Protein AF-X1Q686-F1 (afdb_monomer_lite)

pLDDT: mean 86.07, std 9.48, range [39.25, 95.19]

Radius of gyration: 13.66 Å; chains: 1; bounding box: 40×26×35 Å

Foldseek 3Di:
DDPVVVVVLLVVLVPDDDPVVNQVSLVVVVVVVVVPDPDDAFDFPDWDDDPQWIWTKGDDDDQKIKIKIAGCVVAPPQRPVDPVSCVGIDMDIGGDDDPPDD

Secondary structure (DSSP, 8-state):
--HHHHHHHHHHHHT---HHHHHHHHHHHHHHHHTTSPPPSSS-SEEEEETTEEEEEEEEETTEEEEEEEEGGG-SS--TTSTTTTTT-EEEEEE-------

Sequence (102 aa):
MSKAQEQEAYRRITAMNDPLEIARELTEQIRIQSMTEPIPRGFPVATYYDGDLNWESHYLKSDYFLALFYRETKTEDPDPYTEPGLKHCQAWIFKYDRRGAD

Structure (mmCIF, N/CA/C/O backbone):
data_AF-X1Q686-F1
#
_entry.id   AF-X1Q686-F1
#
loop_
_atom_site.group_PDB
_atom_site.id
_atom_site.type_symbol
_atom_site.label_atom_id
_atom_site.label_alt_id
_atom_site.label_comp_id
_atom_site.label_asym_id
_atom_site.label_entity_id
_atom_site.label_seq_id
_atom_site.pdbx_PDB_ins_code
_atom_site.Cartn_x
_atom_site.Cartn_y
_atom_site.Cartn_z
_atom_site.occupancy
_atom_site.B_iso_or_equiv
_atom_site.auth_seq_id
_atom_site.auth_comp_id
_atom_site.auth_asym_id
_atom_site.auth_atom_id
_atom_site.pdbx_PDB_model_num
ATOM 1 N N . MET A 1 1 ? 1.488 4.840 17.914 1.00 70.94 1 MET A N 1
ATOM 2 C CA . MET A 1 1 ? 1.912 3.419 18.045 1.00 70.94 1 MET A CA 1
ATOM 3 C C . MET A 1 1 ? 3.118 3.339 18.981 1.00 70.94 1 MET A C 1
ATOM 5 O O . MET A 1 1 ? 3.794 4.349 19.132 1.00 70.94 1 MET A O 1
ATOM 9 N N . SER A 1 2 ? 3.385 2.215 19.657 1.00 80.94 2 SER A N 1
ATOM 10 C CA . SER A 1 2 ? 4.616 2.077 20.463 1.00 80.94 2 SER A CA 1
ATOM 11 C C . SER A 1 2 ? 5.776 1.515 19.635 1.00 80.94 2 SER A C 1
ATOM 13 O O . SER A 1 2 ? 5.560 0.674 18.766 1.00 80.94 2 SER A O 1
ATOM 15 N N . LYS A 1 3 ? 7.020 1.887 19.974 1.00 82.00 3 LYS A N 1
ATOM 16 C CA . LYS A 1 3 ? 8.237 1.357 19.321 1.00 82.00 3 LYS A CA 1
ATOM 17 C C . LYS A 1 3 ? 8.308 -0.175 19.318 1.00 82.00 3 LYS A C 1
ATOM 19 O O . LYS A 1 3 ? 8.817 -0.774 18.381 1.00 82.00 3 LYS A O 1
ATOM 24 N N . ALA A 1 4 ? 7.798 -0.816 20.371 1.00 84.69 4 ALA A N 1
ATOM 25 C CA . ALA A 1 4 ? 7.770 -2.274 20.466 1.00 84.69 4 ALA A CA 1
ATOM 26 C C . ALA A 1 4 ? 6.819 -2.905 19.433 1.00 84.69 4 ALA A C 1
ATOM 28 O O . ALA A 1 4 ? 7.144 -3.940 18.860 1.00 84.69 4 ALA A O 1
ATOM 29 N N . GLN A 1 5 ? 5.668 -2.272 19.175 1.00 79.56 5 GLN A N 1
ATOM 30 C CA . GLN A 1 5 ? 4.717 -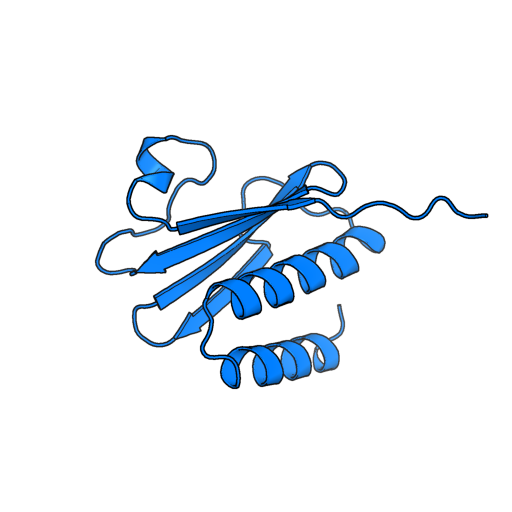2.731 18.157 1.00 79.56 5 GLN A CA 1
ATOM 31 C C . GLN A 1 5 ? 5.285 -2.560 16.748 1.00 79.56 5 GLN A C 1
ATOM 33 O O . GLN A 1 5 ? 5.178 -3.487 15.955 1.00 79.56 5 GLN A O 1
ATOM 38 N N . GLU A 1 6 ? 5.932 -1.427 16.468 1.00 79.94 6 GLU A N 1
ATOM 39 C CA . GLU A 1 6 ? 6.612 -1.172 15.189 1.00 79.94 6 GLU A CA 1
ATOM 40 C C . GLU A 1 6 ? 7.720 -2.204 14.931 1.00 79.94 6 GLU A C 1
ATOM 42 O O . GLU A 1 6 ? 7.819 -2.766 13.843 1.00 79.94 6 GLU A O 1
ATOM 47 N N . GLN A 1 7 ? 8.522 -2.524 15.950 1.00 84.19 7 GLN A N 1
ATOM 48 C CA . GLN A 1 7 ? 9.607 -3.494 15.817 1.00 84.19 7 GLN A CA 1
ATOM 49 C C . GLN A 1 7 ? 9.103 -4.931 15.614 1.00 84.19 7 GLN A C 1
ATOM 51 O O . GLN A 1 7 ? 9.698 -5.690 14.849 1.00 84.19 7 GLN A O 1
ATOM 56 N N . GLU A 1 8 ? 8.012 -5.314 16.278 1.00 86.62 8 GLU A N 1
ATOM 57 C CA . GLU A 1 8 ? 7.380 -6.621 16.079 1.00 86.62 8 GLU A CA 1
ATOM 58 C C . GLU A 1 8 ? 6.753 -6.741 14.684 1.00 86.62 8 GLU A C 1
ATOM 60 O O . GLU A 1 8 ? 6.947 -7.742 13.998 1.00 86.62 8 GLU A O 1
ATOM 65 N N . ALA A 1 9 ? 6.068 -5.693 14.228 1.00 83.50 9 ALA A N 1
ATOM 66 C CA . ALA A 1 9 ? 5.573 -5.576 12.862 1.00 83.50 9 ALA A CA 1
ATOM 67 C C . ALA A 1 9 ? 6.696 -5.749 11.829 1.00 83.50 9 ALA A C 1
ATOM 69 O O . ALA A 1 9 ? 6.577 -6.557 10.910 1.00 83.50 9 ALA A O 1
ATOM 70 N N . TYR A 1 10 ? 7.814 -5.046 12.017 1.00 84.94 10 TYR A N 1
ATOM 71 C CA . TYR A 1 10 ? 8.962 -5.131 11.119 1.00 84.94 10 TYR A CA 1
ATOM 72 C C . TYR A 1 10 ? 9.553 -6.547 11.067 1.00 84.94 10 TYR A C 1
ATOM 74 O O . TYR A 1 10 ? 9.906 -7.043 9.995 1.00 84.94 10 TYR A O 1
ATOM 82 N N . ARG A 1 11 ? 9.619 -7.242 12.213 1.00 87.56 11 ARG A N 1
ATOM 83 C CA . ARG A 1 11 ? 10.047 -8.651 12.274 1.00 87.56 11 ARG A CA 1
ATOM 84 C C . ARG A 1 11 ? 9.110 -9.570 11.502 1.00 87.56 11 ARG A C 1
ATOM 86 O O . ARG A 1 11 ? 9.598 -10.426 10.769 1.00 87.56 11 ARG A O 1
ATOM 93 N N . ARG A 1 12 ? 7.792 -9.393 11.652 1.00 87.25 12 ARG A N 1
ATOM 94 C CA . ARG A 1 12 ? 6.793 -10.170 10.905 1.00 87.25 12 ARG A CA 1
ATOM 95 C C . ARG A 1 12 ? 6.936 -9.948 9.405 1.00 87.25 12 ARG A C 1
ATOM 97 O O . ARG A 1 12 ? 7.035 -10.925 8.678 1.00 87.25 12 ARG A O 1
ATOM 104 N N . ILE A 1 13 ? 7.018 -8.689 8.974 1.00 89.00 13 ILE A N 1
ATOM 105 C CA . ILE A 1 13 ? 7.176 -8.313 7.563 1.00 89.00 13 ILE A CA 1
ATOM 106 C C . ILE A 1 13 ? 8.449 -8.924 6.966 1.00 89.00 13 ILE A C 1
ATOM 108 O O . ILE A 1 13 ? 8.385 -9.540 5.912 1.00 89.00 13 ILE A O 1
ATOM 112 N N . THR A 1 14 ? 9.583 -8.843 7.668 1.00 86.25 14 THR A N 1
ATOM 113 C CA . THR A 1 14 ? 10.867 -9.393 7.183 1.00 86.25 14 THR A CA 1
ATOM 114 C C . THR A 1 14 ? 10.847 -10.922 7.036 1.00 86.25 14 THR A C 1
ATOM 116 O O . THR A 1 14 ? 11.661 -1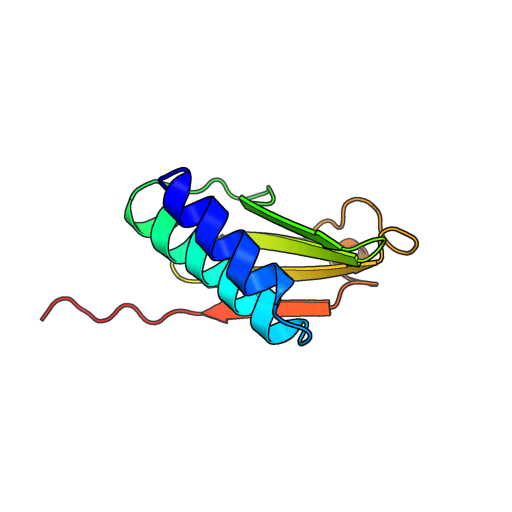1.490 6.316 1.00 86.25 14 THR A O 1
ATOM 119 N N . ALA A 1 15 ? 9.938 -11.613 7.728 1.00 88.88 15 ALA A N 1
ATOM 120 C CA . ALA A 1 15 ? 9.762 -13.057 7.601 1.00 88.88 15 ALA A CA 1
ATOM 121 C C . ALA A 1 15 ? 8.776 -13.455 6.481 1.00 88.88 15 ALA A C 1
ATOM 123 O O . ALA A 1 15 ? 8.650 -14.646 6.184 1.00 88.88 15 ALA A O 1
ATOM 124 N N . MET A 1 16 ? 8.062 -12.494 5.884 1.00 90.56 16 MET A N 1
ATOM 125 C CA . MET A 1 16 ? 7.117 -12.717 4.788 1.00 90.56 16 MET A CA 1
ATOM 126 C C . MET A 1 16 ? 7.832 -12.643 3.437 1.00 90.56 16 MET A C 1
ATOM 128 O O . MET A 1 16 ? 8.727 -11.831 3.241 1.00 90.56 16 MET A O 1
ATOM 132 N N . ASN A 1 17 ? 7.388 -13.464 2.483 1.00 87.19 17 ASN A N 1
ATOM 133 C CA . ASN A 1 17 ? 7.902 -13.451 1.107 1.00 87.19 17 ASN A CA 1
ATOM 134 C C . ASN A 1 17 ? 6.830 -13.070 0.072 1.00 87.19 17 ASN A C 1
ATOM 136 O O . ASN A 1 17 ? 7.159 -12.862 -1.093 1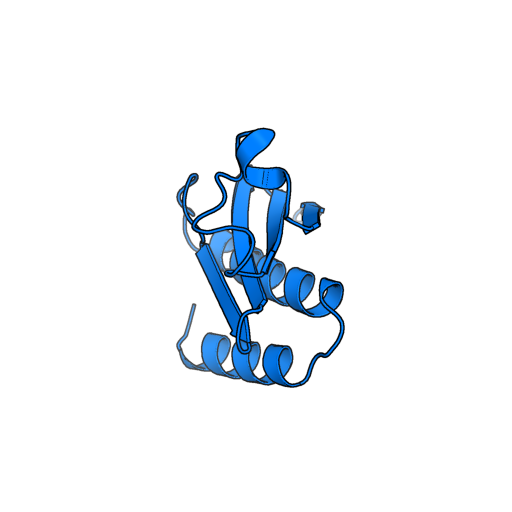.00 87.19 17 ASN A O 1
ATOM 140 N N . ASP A 1 18 ? 5.552 -13.014 0.467 1.00 91.94 18 ASP A N 1
ATOM 141 C CA . ASP A 1 18 ? 4.453 -12.606 -0.410 1.00 91.94 18 ASP A CA 1
ATOM 142 C C . ASP A 1 18 ? 4.250 -11.081 -0.322 1.00 91.94 18 ASP A C 1
ATOM 144 O O . ASP A 1 18 ? 3.897 -10.571 0.750 1.00 91.94 18 ASP A O 1
ATOM 148 N N . PRO A 1 19 ? 4.416 -10.337 -1.434 1.00 91.50 19 PRO A N 1
ATOM 149 C CA . PRO A 1 19 ? 4.172 -8.900 -1.471 1.00 91.50 19 PRO A CA 1
ATOM 150 C C . PRO A 1 19 ? 2.787 -8.480 -0.966 1.00 91.50 19 PRO A C 1
ATOM 152 O O . PRO A 1 19 ? 2.667 -7.403 -0.381 1.00 91.50 19 PRO A O 1
ATOM 155 N N . LEU A 1 20 ? 1.751 -9.306 -1.164 1.00 93.69 20 LEU A N 1
ATOM 156 C CA . LEU A 1 20 ? 0.399 -9.007 -0.692 1.00 93.69 20 LEU A CA 1
ATOM 157 C C . LEU A 1 20 ? 0.276 -9.150 0.832 1.00 93.69 20 LEU A C 1
ATOM 159 O O . LEU A 1 20 ? -0.434 -8.368 1.467 1.00 93.69 20 LEU A O 1
ATOM 163 N N . GLU A 1 21 ? 0.954 -10.128 1.435 1.00 94.31 21 GLU A N 1
ATOM 164 C CA . GLU A 1 21 ? 0.949 -10.300 2.891 1.00 94.31 21 GLU A CA 1
ATOM 165 C C . GLU A 1 21 ? 1.658 -9.139 3.588 1.00 94.31 21 GLU A C 1
ATOM 167 O O . GLU A 1 21 ? 1.120 -8.600 4.558 1.00 94.31 21 GLU A O 1
ATOM 172 N N . ILE A 1 22 ? 2.792 -8.698 3.033 1.00 94.00 22 ILE A N 1
ATOM 173 C CA . ILE A 1 22 ? 3.520 -7.508 3.491 1.00 94.00 22 ILE A CA 1
ATOM 174 C C . ILE A 1 22 ? 2.626 -6.268 3.385 1.00 94.00 22 ILE A C 1
ATOM 176 O O . ILE A 1 22 ? 2.466 -5.529 4.358 1.00 94.00 22 ILE A O 1
ATOM 180 N N . ALA A 1 23 ? 1.988 -6.067 2.226 1.00 94.31 23 ALA A N 1
ATOM 181 C CA . ALA A 1 23 ? 1.065 -4.959 2.000 1.00 94.31 23 ALA A CA 1
ATOM 182 C C . ALA A 1 23 ? -0.078 -4.941 3.028 1.00 94.31 23 ALA A C 1
ATOM 184 O O . ALA A 1 23 ? -0.373 -3.893 3.601 1.00 94.31 23 ALA A O 1
ATOM 185 N N . ARG A 1 24 ? -0.680 -6.105 3.308 1.00 93.44 24 ARG A N 1
ATOM 186 C CA . ARG A 1 24 ? -1.760 -6.249 4.293 1.00 93.44 24 ARG A CA 1
ATOM 187 C C . ARG A 1 24 ? -1.297 -5.906 5.710 1.00 93.44 24 ARG A C 1
ATOM 189 O O . ARG A 1 24 ? -2.023 -5.223 6.431 1.00 93.44 24 ARG A O 1
ATOM 196 N N . GLU A 1 25 ? -0.122 -6.383 6.117 1.00 92.88 25 GLU A N 1
ATOM 197 C CA . GLU A 1 25 ? 0.437 -6.121 7.450 1.00 92.88 25 GLU A CA 1
ATOM 198 C C . GLU A 1 25 ? 0.761 -4.630 7.640 1.00 92.88 25 GLU A C 1
ATOM 200 O O . GLU A 1 25 ? 0.467 -4.066 8.696 1.00 92.88 25 GLU A O 1
ATOM 205 N N . LEU A 1 26 ? 1.300 -3.968 6.610 1.00 91.38 26 LEU A N 1
ATOM 206 C CA . LEU A 1 26 ? 1.543 -2.522 6.618 1.00 91.38 26 LEU A CA 1
ATOM 207 C C . LEU A 1 26 ? 0.239 -1.724 6.731 1.00 91.38 26 LEU A C 1
ATOM 209 O O . LEU A 1 26 ? 0.118 -0.838 7.579 1.00 91.38 26 LEU A O 1
ATOM 213 N N . THR A 1 27 ? -0.780 -2.057 5.933 1.00 92.25 27 THR A N 1
ATOM 214 C CA . THR A 1 27 ? -2.062 -1.340 6.001 1.00 92.25 27 THR A CA 1
ATOM 215 C C . THR A 1 27 ? -2.809 -1.586 7.306 1.00 92.25 27 THR A C 1
ATOM 217 O O . THR A 1 27 ? -3.501 -0.689 7.784 1.00 92.25 27 THR A O 1
ATOM 220 N N . GLU A 1 28 ? -2.641 -2.756 7.926 1.00 90.75 28 GLU A N 1
ATOM 221 C CA . GLU A 1 28 ? -3.232 -3.058 9.231 1.00 90.75 28 GLU A CA 1
ATOM 222 C C . GLU A 1 28 ? -2.622 -2.200 10.348 1.00 90.75 28 GLU A C 1
ATOM 224 O O . GLU A 1 28 ? -3.342 -1.719 11.227 1.00 90.75 28 GLU A O 1
ATOM 229 N N . GLN A 1 29 ? -1.317 -1.925 10.291 1.00 87.88 29 GLN A N 1
ATOM 230 C CA . GLN A 1 29 ? -0.661 -1.012 11.232 1.00 87.88 29 GLN A CA 1
ATOM 231 C C . GLN A 1 29 ? -1.212 0.407 11.119 1.00 87.88 29 GLN A C 1
ATOM 233 O O . GLN A 1 29 ? -1.572 1.014 12.132 1.00 87.88 29 GLN A O 1
ATOM 238 N N . ILE A 1 30 ? -1.346 0.913 9.889 1.00 87.94 30 ILE A N 1
ATOM 239 C CA . ILE A 1 30 ? -1.942 2.229 9.640 1.00 87.94 30 ILE A CA 1
ATOM 240 C C . ILE A 1 30 ? -3.387 2.249 10.121 1.00 87.94 30 ILE A C 1
ATOM 242 O O . ILE A 1 30 ? -3.808 3.217 10.751 1.00 87.94 30 ILE A O 1
ATOM 246 N N . ARG A 1 31 ? -4.157 1.183 9.877 1.00 89.38 31 ARG A N 1
ATOM 247 C CA . ARG A 1 31 ? -5.534 1.082 10.364 1.00 89.38 31 ARG A CA 1
ATOM 248 C C . ARG A 1 31 ? -5.587 1.229 11.879 1.00 89.38 31 ARG A C 1
ATOM 250 O O . ARG A 1 31 ? -6.355 2.055 12.366 1.00 89.38 31 ARG A O 1
ATOM 257 N N . ILE A 1 32 ? -4.765 0.482 12.616 1.00 87.50 32 ILE A N 1
ATOM 258 C CA . ILE A 1 32 ? -4.695 0.556 14.083 1.00 87.50 32 ILE A CA 1
ATOM 259 C C . ILE A 1 32 ? -4.298 1.966 14.536 1.00 87.50 32 ILE A C 1
ATOM 261 O O . ILE A 1 32 ? -4.940 2.519 15.426 1.00 87.50 32 ILE A O 1
ATOM 265 N N . GLN A 1 33 ? -3.299 2.584 13.900 1.00 83.75 33 GLN A N 1
ATOM 266 C CA . GLN A 1 33 ? -2.895 3.961 14.198 1.00 83.75 33 GLN A CA 1
ATOM 267 C C . GLN A 1 33 ? -4.020 4.971 13.932 1.00 83.75 33 GLN A C 1
ATOM 269 O O . GLN A 1 33 ? -4.236 5.880 14.733 1.00 83.75 33 GLN A O 1
ATOM 274 N N . SER A 1 34 ? -4.787 4.780 12.855 1.00 85.19 34 SER A N 1
ATOM 275 C CA . SER A 1 34 ? -5.880 5.681 12.469 1.00 85.19 34 SER A CA 1
ATOM 276 C C . SER A 1 34 ? -7.040 5.685 13.465 1.00 85.19 34 SER A C 1
ATOM 278 O O . SER A 1 34 ? -7.837 6.620 13.481 1.00 85.19 34 SER A O 1
ATOM 280 N N . MET A 1 35 ? -7.141 4.646 14.304 1.00 85.44 35 MET A N 1
ATOM 281 C CA . MET A 1 35 ? -8.144 4.566 15.367 1.00 85.44 35 MET A CA 1
ATOM 282 C C . MET A 1 35 ? -7.800 5.458 16.562 1.00 85.44 35 MET A C 1
ATOM 284 O O . MET A 1 35 ? -8.695 5.813 17.325 1.00 85.44 35 MET A O 1
ATOM 288 N N . THR A 1 36 ? -6.524 5.795 16.749 1.00 82.81 36 THR A N 1
ATOM 289 C CA . THR A 1 36 ? -6.062 6.599 17.887 1.00 82.81 36 THR A CA 1
ATOM 290 C C . THR A 1 36 ? -5.751 8.036 17.499 1.00 82.81 36 THR A C 1
ATOM 292 O O . THR A 1 36 ? -5.901 8.931 18.325 1.00 82.81 36 THR A O 1
ATOM 295 N N . GLU A 1 37 ? -5.319 8.270 16.258 1.00 82.62 37 GLU A N 1
ATOM 296 C CA . GLU A 1 37 ? -4.836 9.572 15.797 1.00 82.62 37 GLU A CA 1
ATOM 297 C C . GLU A 1 37 ? -5.267 9.837 14.341 1.00 82.62 37 GLU A C 1
ATOM 299 O O . GLU A 1 37 ? -5.302 8.908 13.530 1.00 82.62 37 GLU A O 1
ATOM 304 N N . PRO A 1 38 ? -5.578 11.093 13.965 1.00 82.19 38 PRO A N 1
ATOM 305 C CA . PRO A 1 38 ? -5.814 11.450 12.570 1.00 82.19 38 PRO A CA 1
ATOM 306 C C . PRO A 1 38 ? -4.563 11.214 11.720 1.00 82.19 38 PRO A C 1
ATOM 308 O O . PRO A 1 38 ? -3.475 11.659 12.080 1.00 82.19 38 PRO A O 1
ATOM 311 N N . ILE A 1 39 ? -4.728 10.580 10.559 1.00 82.00 39 ILE A N 1
ATOM 312 C CA . ILE A 1 39 ? -3.624 10.331 9.627 1.00 82.00 39 ILE A CA 1
ATOM 313 C C . ILE A 1 39 ? -3.688 11.332 8.466 1.00 82.00 39 ILE A C 1
ATOM 315 O O . ILE A 1 39 ? -4.744 11.452 7.829 1.00 82.00 39 ILE A O 1
ATOM 319 N N . PRO A 1 40 ? -2.596 12.064 8.178 1.00 76.75 40 PRO A N 1
ATOM 320 C CA . PRO A 1 40 ? -2.553 12.975 7.045 1.00 76.75 40 PRO A CA 1
ATOM 321 C C . PRO A 1 40 ? -2.699 12.207 5.727 1.00 76.75 40 PRO A C 1
ATOM 323 O O . PRO A 1 40 ? -2.161 11.116 5.551 1.00 76.75 40 PRO A O 1
ATOM 326 N N . ARG A 1 41 ? -3.440 12.795 4.786 1.00 78.19 41 ARG A N 1
ATOM 327 C CA . ARG A 1 41 ? -3.468 12.327 3.394 1.00 78.19 41 ARG A CA 1
ATOM 328 C C . ARG A 1 41 ? -2.244 12.865 2.664 1.00 78.19 41 ARG A C 1
ATOM 330 O O . ARG A 1 41 ? -1.748 13.931 3.021 1.00 78.19 41 ARG A O 1
ATOM 337 N N . GLY A 1 42 ? -1.827 12.186 1.604 1.00 72.44 42 GLY A N 1
ATOM 338 C CA . GLY A 1 42 ? -0.798 12.699 0.704 1.00 72.44 42 GLY A CA 1
ATOM 339 C C . GLY A 1 42 ? 0.599 12.131 0.919 1.00 72.44 42 GLY A C 1
ATOM 340 O O . GLY A 1 42 ? 1.441 12.324 0.054 1.00 72.44 42 GLY A O 1
ATOM 341 N N . PHE A 1 43 ? 0.845 11.450 2.040 1.00 76.81 43 PHE A N 1
ATOM 342 C CA . PHE A 1 43 ? 2.175 10.970 2.406 1.00 76.81 43 PHE A CA 1
ATOM 343 C C . PHE A 1 43 ? 2.146 9.488 2.787 1.00 76.81 43 PHE A C 1
ATOM 345 O O . PHE A 1 43 ? 1.168 9.053 3.413 1.00 76.81 43 PHE A O 1
ATOM 352 N N . PRO A 1 44 ? 3.222 8.737 2.480 1.00 79.94 44 PRO A N 1
ATOM 353 C CA . PRO A 1 44 ? 3.407 7.402 3.021 1.00 79.94 44 PRO A CA 1
ATOM 354 C C . PRO A 1 44 ? 3.383 7.463 4.550 1.00 79.94 44 PRO A C 1
ATOM 356 O O . PRO A 1 44 ? 4.046 8.293 5.171 1.00 79.94 44 PRO A O 1
ATOM 359 N N . VAL A 1 45 ? 2.592 6.588 5.158 1.00 82.81 45 VAL A N 1
ATOM 360 C CA . VAL A 1 45 ? 2.398 6.528 6.611 1.00 82.81 45 VAL A CA 1
ATOM 361 C C . VAL A 1 45 ? 3.245 5.414 7.219 1.00 82.81 45 VAL A C 1
ATOM 363 O O . VAL A 1 45 ? 3.777 5.574 8.314 1.00 82.81 45 VAL A O 1
ATOM 366 N N . ALA A 1 46 ? 3.395 4.303 6.498 1.00 82.94 46 ALA A N 1
ATOM 367 C CA . ALA A 1 46 ? 4.324 3.234 6.833 1.00 82.94 46 ALA A CA 1
ATOM 368 C C . ALA A 1 46 ? 5.004 2.721 5.563 1.00 82.94 46 ALA A C 1
ATOM 370 O O . ALA A 1 46 ? 4.356 2.559 4.520 1.00 82.94 46 ALA A O 1
ATOM 371 N N . THR A 1 47 ? 6.306 2.467 5.667 1.00 88.12 47 THR A N 1
ATOM 372 C CA . THR A 1 47 ? 7.140 2.011 4.558 1.00 88.12 47 THR A CA 1
ATOM 373 C C . THR A 1 47 ? 7.988 0.810 4.962 1.00 88.12 47 THR A C 1
ATOM 375 O O . THR A 1 47 ? 8.346 0.637 6.129 1.00 88.12 47 THR A O 1
ATOM 378 N N . TYR A 1 48 ? 8.280 -0.044 3.987 1.00 90.50 48 TYR A N 1
ATOM 379 C CA . TYR A 1 48 ? 9.192 -1.171 4.130 1.00 90.50 48 TYR A CA 1
ATOM 380 C C . TYR A 1 48 ? 10.075 -1.278 2.890 1.00 90.50 48 TYR A C 1
ATOM 382 O O . TYR A 1 48 ? 9.604 -1.094 1.768 1.00 90.50 48 TYR A O 1
ATOM 390 N N . TYR A 1 49 ? 11.349 -1.589 3.112 1.00 90.06 49 TYR A N 1
ATOM 391 C CA . TYR A 1 49 ? 12.375 -1.624 2.079 1.00 90.06 49 TYR A CA 1
ATOM 392 C C . TYR A 1 49 ? 13.143 -2.939 2.171 1.00 90.06 49 TYR A C 1
ATOM 394 O O . TYR A 1 49 ? 13.631 -3.296 3.247 1.00 90.06 49 TYR A O 1
ATOM 402 N N . ASP A 1 50 ? 13.277 -3.628 1.040 1.00 89.75 50 ASP A N 1
ATOM 403 C CA . ASP A 1 50 ? 14.114 -4.820 0.900 1.00 89.75 50 ASP A CA 1
ATOM 404 C C . ASP A 1 50 ? 14.911 -4.751 -0.408 1.00 89.75 50 ASP A C 1
ATOM 406 O O . ASP A 1 50 ? 14.392 -4.975 -1.504 1.00 89.75 50 ASP A O 1
ATOM 410 N N . GLY A 1 51 ? 16.187 -4.375 -0.304 1.00 89.25 51 GLY A N 1
ATOM 411 C CA . GLY A 1 51 ? 17.022 -4.108 -1.472 1.00 89.25 51 GLY A CA 1
ATOM 412 C C . GLY A 1 51 ? 16.444 -2.973 -2.319 1.00 89.25 51 GLY A C 1
ATOM 413 O O . GLY A 1 51 ? 16.334 -1.850 -1.844 1.00 89.25 51 GLY A O 1
ATOM 414 N N . ASP A 1 52 ? 16.090 -3.269 -3.571 1.00 91.00 52 ASP A N 1
ATOM 415 C CA . ASP A 1 52 ? 15.473 -2.309 -4.495 1.00 91.00 52 ASP A CA 1
ATOM 416 C C . ASP A 1 52 ? 13.937 -2.375 -4.517 1.00 91.00 52 ASP A C 1
ATOM 418 O O . ASP A 1 52 ? 13.290 -1.702 -5.325 1.00 91.00 52 ASP A O 1
ATOM 422 N N . LEU A 1 53 ? 13.342 -3.197 -3.651 1.00 91.56 53 LEU A N 1
ATOM 423 C CA . LEU A 1 53 ? 11.903 -3.342 -3.495 1.00 91.56 53 LEU A CA 1
ATOM 424 C C . LEU A 1 53 ? 11.381 -2.430 -2.387 1.00 91.56 53 LEU A C 1
ATOM 426 O O . LEU A 1 53 ? 11.923 -2.384 -1.284 1.00 91.56 53 LEU A O 1
ATOM 430 N N . ASN A 1 54 ? 10.299 -1.726 -2.697 1.00 92.88 54 ASN A N 1
ATOM 431 C CA . ASN A 1 54 ? 9.692 -0.720 -1.843 1.00 92.88 54 ASN A CA 1
ATOM 432 C C . ASN A 1 54 ? 8.221 -1.051 -1.638 1.00 92.88 54 ASN A C 1
ATOM 434 O O . ASN A 1 54 ? 7.495 -1.314 -2.602 1.00 92.88 54 ASN A O 1
ATOM 438 N N . TRP A 1 55 ? 7.783 -0.981 -0.387 1.00 93.75 55 TRP A N 1
ATOM 439 C CA . TRP A 1 55 ? 6.382 -0.962 -0.015 1.00 93.75 55 TRP A CA 1
ATOM 440 C C . TRP A 1 55 ? 6.074 0.347 0.681 1.00 93.75 55 TRP A C 1
ATOM 442 O O . TRP A 1 55 ? 6.735 0.723 1.648 1.00 93.75 55 TRP A O 1
ATOM 452 N N . GLU A 1 56 ? 5.016 0.997 0.232 1.00 92.19 56 GLU A N 1
ATOM 453 C CA . GLU A 1 56 ? 4.466 2.173 0.880 1.00 92.19 56 GLU A CA 1
ATOM 454 C C . GLU A 1 56 ? 3.006 1.945 1.187 1.00 92.19 56 GLU A C 1
ATOM 456 O O . GLU A 1 56 ? 2.294 1.242 0.470 1.00 92.19 56 GLU A O 1
ATOM 461 N N . SER A 1 57 ? 2.528 2.590 2.237 1.00 91.69 57 SER A N 1
ATOM 462 C CA . SER A 1 57 ? 1.127 2.511 2.581 1.00 91.69 57 SER A CA 1
ATOM 463 C C . SER A 1 57 ? 0.582 3.874 2.973 1.00 91.69 57 SER A C 1
ATOM 465 O O . SER A 1 57 ? 1.226 4.660 3.664 1.00 91.69 57 SER A O 1
ATOM 467 N N . HIS A 1 58 ? -0.604 4.171 2.453 1.00 90.62 58 HIS A N 1
ATOM 468 C CA . HIS A 1 58 ? -1.189 5.504 2.413 1.00 90.62 58 HIS A CA 1
ATOM 469 C C . HIS A 1 58 ? -2.617 5.457 2.948 1.00 90.62 58 HIS A C 1
ATOM 471 O O . HIS A 1 58 ? -3.402 4.560 2.621 1.00 90.62 58 HIS A O 1
ATOM 477 N N . TYR A 1 59 ? -2.994 6.461 3.735 1.00 89.75 59 TYR A N 1
ATOM 478 C CA . TYR A 1 59 ? -4.386 6.659 4.122 1.00 89.75 59 TYR A CA 1
ATOM 479 C C . TYR A 1 59 ? -5.141 7.406 3.016 1.00 89.75 59 TYR A C 1
ATOM 481 O O . TYR A 1 59 ? -4.809 8.544 2.677 1.00 89.75 59 TYR A O 1
ATOM 489 N N . LEU A 1 60 ? -6.187 6.785 2.459 1.00 88.00 60 LEU A N 1
ATOM 490 C CA . LEU A 1 60 ? -7.011 7.417 1.425 1.00 88.00 60 LEU A CA 1
ATOM 491 C C . LEU A 1 60 ? -8.181 8.178 2.050 1.00 88.00 60 LEU A C 1
ATOM 493 O O . LEU A 1 60 ? -8.352 9.386 1.875 1.00 88.00 60 LEU A O 1
ATOM 497 N N . LYS A 1 61 ? -9.028 7.447 2.771 1.00 87.69 61 LYS A N 1
ATOM 498 C CA . LYS A 1 61 ? -10.236 7.945 3.434 1.00 87.69 61 LYS A CA 1
ATOM 499 C C . LYS A 1 61 ? -10.656 6.954 4.514 1.00 87.69 61 LYS A C 1
ATOM 501 O O . LYS A 1 61 ? -10.092 5.874 4.603 1.00 87.69 61 LYS A O 1
ATOM 506 N N . SER A 1 62 ? -11.678 7.319 5.283 1.00 86.75 62 SER A N 1
ATOM 507 C CA . SER A 1 62 ? -12.281 6.499 6.340 1.00 86.75 62 SER A CA 1
ATOM 508 C C . SER A 1 62 ? -12.340 5.020 5.965 1.00 86.75 62 SER A C 1
ATOM 510 O O . SER A 1 62 ? -13.127 4.662 5.097 1.00 86.75 62 SER A O 1
ATOM 512 N N . ASP A 1 63 ? -11.530 4.196 6.630 1.00 89.12 63 ASP A N 1
ATOM 513 C CA . ASP A 1 63 ? -11.474 2.735 6.479 1.00 89.12 63 ASP A CA 1
ATOM 514 C C . ASP A 1 63 ? -10.929 2.200 5.136 1.00 89.12 63 ASP A C 1
ATOM 516 O O . ASP A 1 63 ? -10.969 0.993 4.896 1.00 89.12 63 ASP A O 1
ATOM 520 N N . TYR A 1 64 ? -10.391 3.073 4.277 1.00 92.06 64 TYR A N 1
ATOM 521 C CA . TYR A 1 64 ? -9.718 2.717 3.025 1.00 92.06 64 TYR A CA 1
ATOM 522 C C . TYR A 1 64 ? -8.243 3.109 3.074 1.00 92.06 64 TYR A C 1
ATOM 524 O O . TYR A 1 64 ? -7.892 4.282 3.255 1.00 92.06 64 TYR A O 1
ATOM 532 N N . PHE A 1 65 ? -7.394 2.127 2.807 1.00 93.00 65 PHE A N 1
ATOM 533 C CA . PHE A 1 65 ? -5.944 2.254 2.811 1.00 93.00 65 PHE A CA 1
ATOM 534 C C . PHE A 1 65 ? -5.398 1.739 1.486 1.00 93.00 65 PHE A C 1
ATOM 536 O O . PHE A 1 65 ? -5.921 0.779 0.921 1.00 93.00 65 PHE A O 1
ATOM 543 N N . LEU A 1 66 ? -4.368 2.399 0.980 1.00 93.62 66 LEU A N 1
ATOM 544 C CA . LEU A 1 66 ? -3.644 1.994 -0.215 1.00 93.62 66 LEU A CA 1
ATOM 545 C C . LEU A 1 66 ? -2.316 1.384 0.215 1.00 93.62 66 LEU A C 1
ATOM 547 O O . LEU A 1 66 ? -1.648 1.943 1.079 1.00 93.62 66 LEU A O 1
ATOM 551 N N . ALA A 1 67 ? -1.931 0.281 -0.411 1.00 94.75 67 ALA A N 1
ATOM 552 C CA . ALA A 1 67 ? -0.565 -0.213 -0.399 1.00 94.75 67 ALA A CA 1
ATOM 553 C C . ALA A 1 67 ? -0.003 -0.141 -1.816 1.00 94.75 67 ALA A C 1
ATOM 555 O O . ALA A 1 67 ? -0.646 -0.614 -2.758 1.00 94.75 67 ALA A O 1
ATOM 556 N N . LEU A 1 68 ? 1.185 0.433 -1.951 1.00 94.62 68 LEU A N 1
ATOM 557 C CA . LEU A 1 68 ? 1.986 0.407 -3.161 1.00 94.62 68 LEU A CA 1
ATOM 558 C C . LEU A 1 68 ? 3.153 -0.544 -2.962 1.00 94.62 68 LEU A C 1
ATOM 560 O O . LEU A 1 68 ? 3.767 -0.571 -1.901 1.00 94.62 68 LEU A O 1
ATOM 564 N N . PHE A 1 69 ? 3.462 -1.289 -4.010 1.00 94.62 69 PHE A N 1
ATOM 565 C CA . PHE A 1 69 ? 4.652 -2.104 -4.129 1.00 94.62 69 PHE A CA 1
ATOM 566 C C . PHE A 1 69 ? 5.326 -1.774 -5.454 1.00 94.62 69 PHE A C 1
ATOM 568 O O . PHE A 1 69 ? 4.704 -1.855 -6.516 1.00 94.62 69 PHE A O 1
ATOM 575 N N . TYR A 1 70 ? 6.588 -1.376 -5.412 1.00 93.88 70 TYR A N 1
ATOM 576 C CA . TYR A 1 70 ? 7.331 -1.000 -6.606 1.00 93.88 70 TYR A CA 1
ATOM 577 C C . TYR A 1 70 ? 8.816 -1.277 -6.435 1.00 93.88 70 TYR A C 1
ATOM 579 O O . TYR A 1 70 ? 9.311 -1.596 -5.356 1.00 93.88 70 TYR A O 1
ATOM 587 N N . ARG A 1 71 ? 9.528 -1.188 -7.554 1.00 92.44 71 ARG A N 1
ATOM 588 C CA . ARG A 1 71 ? 10.978 -1.298 -7.589 1.00 92.44 71 ARG A CA 1
ATOM 589 C C . ARG A 1 71 ? 11.553 0.094 -7.801 1.00 92.44 71 ARG A C 1
ATOM 591 O O . ARG A 1 71 ? 11.206 0.722 -8.800 1.00 92.44 71 ARG A O 1
ATOM 598 N N . GLU A 1 72 ? 12.445 0.532 -6.921 1.00 88.00 72 GLU A N 1
ATOM 599 C CA . GLU A 1 72 ? 13.036 1.881 -6.949 1.00 88.00 72 GLU A CA 1
ATOM 600 C C . GLU A 1 72 ? 13.680 2.184 -8.306 1.00 88.00 72 GLU A C 1
ATOM 602 O O . GLU A 1 72 ? 13.462 3.225 -8.913 1.00 88.00 72 GLU A O 1
ATOM 607 N N . THR A 1 73 ? 14.372 1.193 -8.875 1.00 86.94 73 THR A N 1
ATOM 608 C CA . THR A 1 73 ? 15.036 1.305 -10.185 1.00 86.94 73 THR A CA 1
ATOM 609 C C . THR A 1 73 ? 14.088 1.556 -11.363 1.00 86.94 73 THR A C 1
ATOM 611 O O . THR A 1 73 ? 14.543 1.861 -12.465 1.00 86.94 73 THR A O 1
ATOM 614 N N . LYS A 1 74 ? 12.774 1.401 -11.168 1.00 84.00 74 LYS A N 1
ATOM 615 C CA . LYS A 1 74 ? 11.739 1.666 -12.178 1.00 84.00 74 LYS A CA 1
ATOM 616 C C . LYS A 1 74 ? 10.838 2.840 -11.813 1.00 84.00 74 LYS A C 1
ATOM 618 O O . LYS A 1 74 ? 10.101 3.316 -12.679 1.00 84.00 74 LYS A O 1
ATOM 623 N N . THR A 1 75 ? 10.809 3.248 -10.549 1.00 79.69 75 THR A N 1
ATOM 624 C CA . THR A 1 75 ? 9.884 4.256 -10.027 1.00 79.69 75 THR A CA 1
ATOM 62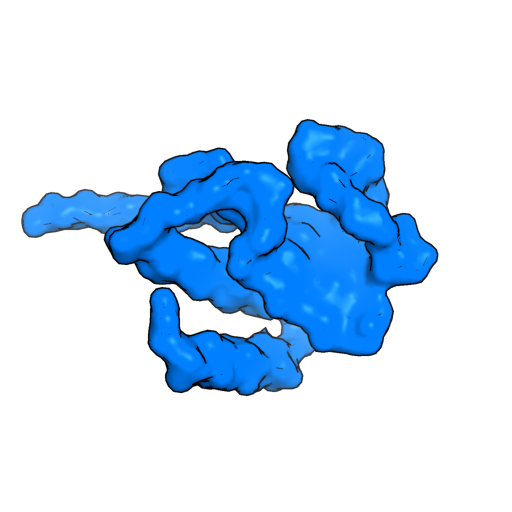5 C C . THR A 1 75 ? 10.478 4.861 -8.773 1.00 79.69 75 THR A C 1
ATOM 627 O O . THR A 1 75 ? 10.626 4.173 -7.769 1.00 79.69 75 THR A O 1
ATOM 630 N N . GLU A 1 76 ? 10.797 6.143 -8.856 1.00 75.12 76 GLU A N 1
ATOM 631 C CA . GLU A 1 76 ? 11.201 6.965 -7.724 1.00 75.12 76 GLU A CA 1
ATOM 632 C C . GLU A 1 76 ? 9.984 7.808 -7.332 1.00 75.12 76 GLU A C 1
ATOM 634 O O . GLU A 1 76 ? 9.356 8.404 -8.212 1.00 75.12 76 GLU A O 1
ATOM 639 N N . ASP A 1 77 ? 9.614 7.777 -6.051 1.00 79.38 77 ASP A N 1
ATOM 640 C CA . ASP A 1 77 ? 8.512 8.546 -5.456 1.00 79.38 77 ASP A CA 1
ATOM 641 C C . ASP A 1 77 ? 7.200 8.532 -6.272 1.00 79.38 77 ASP A C 1
ATOM 643 O O . ASP A 1 77 ? 6.778 9.561 -6.817 1.00 79.38 77 ASP A O 1
ATOM 647 N N . PRO A 1 78 ? 6.528 7.370 -6.398 1.00 86.56 78 PRO A N 1
ATOM 648 C CA . PRO A 1 78 ? 5.271 7.290 -7.133 1.00 86.56 78 PRO A CA 1
ATOM 649 C C . PRO A 1 78 ? 4.213 8.215 -6.523 1.00 86.56 78 PRO A C 1
ATOM 651 O O . PRO A 1 78 ? 3.912 8.116 -5.338 1.00 86.56 78 PRO A O 1
ATOM 654 N N . ASP A 1 79 ? 3.578 9.061 -7.341 1.00 87.69 79 ASP A N 1
ATOM 655 C CA . ASP A 1 79 ? 2.390 9.806 -6.910 1.00 87.69 79 ASP A CA 1
ATOM 656 C C . ASP A 1 79 ? 1.172 8.858 -6.892 1.00 87.69 79 ASP A C 1
ATOM 658 O O . ASP A 1 79 ? 0.657 8.501 -7.963 1.00 87.69 79 ASP A O 1
ATOM 662 N N . PRO A 1 80 ? 0.662 8.462 -5.707 1.00 85.50 80 PRO A N 1
ATOM 663 C CA . PRO A 1 80 ? -0.431 7.499 -5.598 1.00 85.50 80 PRO A CA 1
ATOM 664 C C . PRO A 1 80 ? -1.774 8.037 -6.115 1.00 85.50 80 PRO A C 1
ATOM 666 O O . PRO A 1 80 ? -2.737 7.274 -6.217 1.00 85.50 80 PRO A O 1
ATOM 669 N N . TYR A 1 81 ? -1.877 9.338 -6.405 1.00 82.81 81 TYR A N 1
ATOM 670 C CA . TYR A 1 81 ? -3.112 10.001 -6.826 1.00 82.81 81 TYR A CA 1
ATOM 671 C C . TYR A 1 81 ? -3.191 10.235 -8.336 1.00 82.81 81 TYR A C 1
ATOM 673 O O . TYR A 1 81 ? -4.176 10.810 -8.809 1.00 82.81 81 TYR A O 1
ATOM 681 N N . THR A 1 82 ? -2.197 9.784 -9.106 1.00 85.31 82 THR A N 1
ATOM 682 C CA . THR A 1 82 ? -2.169 9.964 -10.560 1.00 85.31 82 THR A CA 1
ATOM 683 C C . THR A 1 82 ? -1.923 8.650 -11.294 1.00 85.31 82 THR A C 1
ATOM 685 O O . THR A 1 82 ? -1.182 7.781 -10.843 1.00 85.31 82 THR A O 1
ATOM 688 N N . GLU A 1 83 ? -2.532 8.502 -12.471 1.00 86.00 83 GLU A N 1
ATOM 689 C CA . GLU A 1 83 ? -2.304 7.335 -13.330 1.00 86.00 83 GLU A CA 1
ATOM 690 C C . GLU A 1 83 ? -0.818 7.168 -13.724 1.00 86.00 83 GLU A C 1
ATOM 692 O O . GLU A 1 83 ? -0.312 6.048 -13.624 1.00 86.00 83 GLU A O 1
ATOM 697 N N . PRO A 1 84 ? -0.066 8.233 -14.091 1.00 87.19 84 PRO A N 1
ATOM 698 C CA . PRO A 1 84 ? 1.365 8.111 -14.363 1.00 87.19 84 PRO A CA 1
ATOM 699 C C . PRO A 1 84 ? 2.186 7.642 -13.159 1.00 87.19 84 PRO A C 1
ATOM 701 O O . PRO A 1 84 ? 3.094 6.832 -13.345 1.00 87.19 84 PRO A O 1
ATOM 704 N N . GLY A 1 85 ? 1.863 8.109 -11.947 1.00 86.31 85 GLY A N 1
ATOM 705 C CA . GLY A 1 85 ? 2.567 7.714 -10.724 1.00 86.31 85 GLY A CA 1
ATOM 706 C C . GLY A 1 85 ? 2.415 6.228 -10.396 1.00 86.31 85 GLY A C 1
ATOM 707 O O . GLY A 1 85 ? 3.326 5.626 -9.841 1.00 86.31 85 GLY A O 1
ATOM 708 N N . LEU A 1 86 ? 1.321 5.597 -10.832 1.00 89.75 86 LEU A N 1
ATOM 709 C CA . LEU A 1 86 ? 1.045 4.176 -10.593 1.00 89.75 86 LEU A CA 1
ATOM 710 C C . LEU A 1 86 ? 1.537 3.236 -11.705 1.00 89.75 86 LEU A C 1
ATOM 712 O O . LEU A 1 86 ? 1.438 2.018 -11.565 1.00 89.75 86 LEU A O 1
ATOM 716 N N . LYS A 1 87 ? 2.078 3.763 -12.811 1.00 89.38 87 LYS A N 1
ATOM 717 C CA . LYS A 1 87 ? 2.391 3.003 -14.040 1.00 89.38 87 LYS A CA 1
ATOM 718 C C . LYS A 1 87 ? 3.268 1.762 -13.826 1.00 89.38 87 LYS A C 1
ATOM 720 O O . LYS A 1 87 ? 3.185 0.794 -14.584 1.00 89.38 87 LYS A O 1
ATOM 725 N N . HIS A 1 88 ? 4.151 1.809 -12.838 1.00 93.00 88 HIS A N 1
ATOM 726 C CA . HIS A 1 88 ? 5.139 0.769 -12.551 1.00 93.00 88 HIS A CA 1
ATOM 727 C C . HIS A 1 88 ? 4.992 0.200 -11.134 1.00 93.00 88 HIS A C 1
ATOM 729 O O . HIS A 1 88 ? 5.858 -0.543 -10.668 1.00 93.00 88 HIS A O 1
ATOM 735 N N . CYS A 1 89 ? 3.867 0.501 -10.487 1.00 93.19 89 CYS A N 1
ATOM 736 C CA . CYS A 1 89 ? 3.511 -0.000 -9.175 1.00 93.19 89 CYS A CA 1
ATOM 737 C C . CYS A 1 89 ? 2.533 -1.169 -9.303 1.00 93.19 89 CYS A C 1
ATOM 739 O O . CYS A 1 89 ? 1.651 -1.191 -10.164 1.00 93.19 89 CYS A O 1
ATOM 741 N N . GLN A 1 90 ? 2.636 -2.113 -8.379 1.00 94.50 90 GLN A N 1
ATOM 742 C CA . GLN A 1 90 ? 1.504 -2.928 -7.981 1.00 94.50 90 GLN A CA 1
ATOM 743 C C . GLN A 1 90 ? 0.795 -2.216 -6.829 1.00 94.50 90 GLN A C 1
ATOM 745 O O . GLN A 1 90 ? 1.440 -1.754 -5.892 1.00 94.50 90 GLN A O 1
ATOM 750 N N . ALA A 1 91 ? -0.527 -2.095 -6.912 1.00 93.06 91 ALA A N 1
ATOM 751 C CA . ALA A 1 91 ? -1.314 -1.344 -5.946 1.00 93.06 91 ALA A CA 1
ATOM 752 C C . ALA A 1 91 ? -2.492 -2.175 -5.436 1.00 93.06 91 ALA A C 1
ATOM 754 O O . ALA A 1 91 ? -3.179 -2.839 -6.216 1.00 93.06 91 ALA A O 1
ATOM 755 N N . TRP A 1 92 ? -2.757 -2.088 -4.135 1.00 95.19 92 TRP A N 1
ATOM 756 C CA . TRP A 1 92 ? -3.921 -2.701 -3.498 1.00 95.19 92 TRP A CA 1
ATOM 757 C C . TRP A 1 92 ? -4.670 -1.685 -2.654 1.00 95.19 92 TRP A C 1
ATOM 759 O O . TRP A 1 92 ? -4.069 -0.924 -1.900 1.00 95.19 92 TRP A O 1
ATOM 769 N N . ILE A 1 93 ? -5.999 -1.715 -2.739 1.00 94.12 93 ILE A N 1
ATOM 770 C CA . ILE A 1 93 ? -6.869 -0.959 -1.840 1.00 94.12 93 ILE A CA 1
ATOM 771 C C . ILE A 1 93 ? -7.460 -1.930 -0.826 1.00 94.12 93 ILE A C 1
ATOM 773 O O . ILE A 1 93 ? -8.228 -2.825 -1.181 1.00 94.12 93 ILE A O 1
ATOM 777 N N . PHE A 1 94 ? -7.137 -1.714 0.442 1.00 94.50 94 PHE A N 1
ATOM 778 C CA . PHE A 1 94 ? -7.709 -2.439 1.563 1.00 94.50 94 PHE A CA 1
ATOM 779 C C . PHE A 1 94 ? -8.848 -1.622 2.156 1.00 94.50 94 PHE A C 1
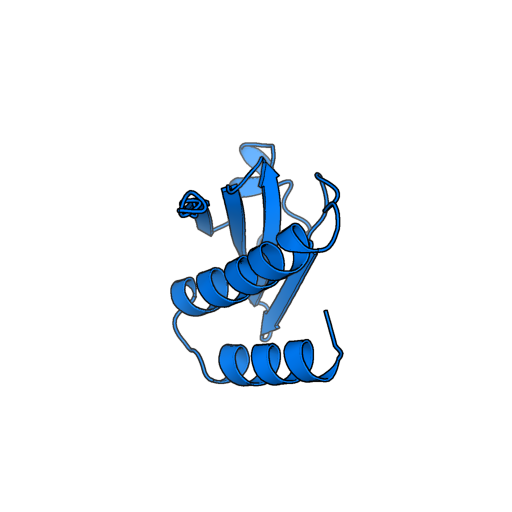ATOM 781 O O . PHE A 1 94 ? -8.658 -0.490 2.606 1.00 94.50 94 PHE A O 1
ATOM 788 N N . LYS A 1 95 ? -10.045 -2.209 2.150 1.00 94.25 95 LYS A N 1
ATOM 789 C CA . LYS A 1 95 ? -11.204 -1.697 2.874 1.00 94.25 95 LYS A CA 1
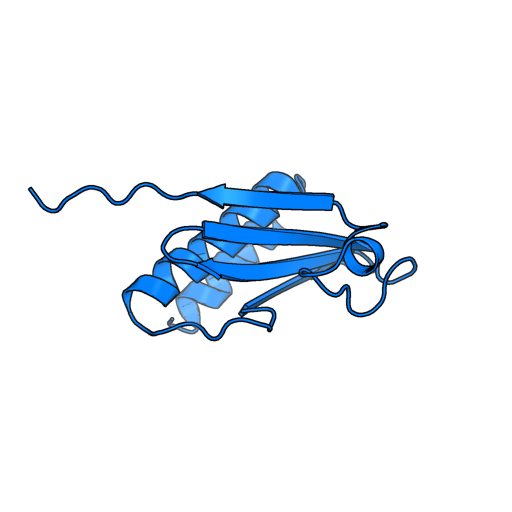ATOM 790 C C . LYS A 1 95 ? -11.381 -2.528 4.136 1.00 94.25 95 LYS A C 1
ATOM 792 O O . LYS A 1 95 ? -11.519 -3.745 4.048 1.00 94.25 95 LYS A O 1
ATOM 797 N N . TYR A 1 96 ? -11.443 -1.867 5.282 1.00 89.31 96 TYR A N 1
ATOM 798 C CA . TYR A 1 96 ? -11.764 -2.515 6.545 1.00 89.31 96 TYR A CA 1
ATOM 799 C C . TYR A 1 96 ? -13.192 -2.185 6.943 1.00 89.31 96 TYR A C 1
ATOM 801 O O . TYR A 1 96 ? -13.598 -1.027 6.963 1.00 89.31 96 TYR A O 1
ATOM 809 N N . ASP A 1 97 ? -13.980 -3.202 7.259 1.00 86.88 97 ASP A N 1
ATOM 810 C CA . ASP A 1 97 ? -15.316 -2.956 7.776 1.00 86.88 97 ASP A CA 1
ATOM 811 C C . ASP A 1 97 ? -15.214 -2.520 9.239 1.00 86.88 97 ASP A C 1
ATOM 813 O O . ASP A 1 97 ? -14.589 -3.186 10.072 1.00 86.88 97 ASP A O 1
ATOM 817 N N . ARG A 1 98 ? -15.860 -1.402 9.576 1.00 74.12 98 ARG A N 1
ATOM 818 C CA . ARG A 1 98 ? -16.134 -1.097 10.976 1.00 74.12 98 ARG A CA 1
ATOM 819 C C . ARG A 1 98 ? -17.157 -2.102 11.458 1.00 74.12 98 ARG A C 1
ATOM 821 O O . ARG A 1 98 ? -18.297 -2.090 10.997 1.00 74.12 98 ARG A O 1
ATOM 828 N N . ARG A 1 99 ? -16.775 -2.941 12.416 1.00 63.97 99 ARG A N 1
ATOM 829 C CA . ARG A 1 99 ? -17.789 -3.534 13.281 1.00 63.97 99 ARG A CA 1
ATOM 830 C C . ARG A 1 99 ? -18.458 -2.361 13.989 1.00 63.97 99 ARG A C 1
ATOM 832 O O . ARG A 1 99 ? -17.772 -1.591 14.660 1.00 63.97 99 ARG A O 1
ATOM 839 N N . GLY A 1 100 ? -19.752 -2.161 13.737 1.00 48.19 100 GLY A N 1
ATOM 840 C CA . GLY A 1 100 ? -20.550 -1.268 14.567 1.00 48.19 100 GLY A CA 1
ATOM 841 C C . GLY A 1 100 ? -20.328 -1.671 16.020 1.00 48.19 100 GLY A C 1
ATOM 842 O O . GLY A 1 100 ? -20.216 -2.862 16.308 1.00 48.19 100 GLY A O 1
ATOM 843 N N . ALA A 1 101 ? -20.154 -0.689 16.900 1.00 43.03 101 ALA A N 1
ATOM 844 C CA . ALA A 1 101 ? -20.270 -0.957 18.321 1.00 43.03 101 ALA A CA 1
ATOM 845 C C . ALA A 1 101 ? -21.682 -1.516 18.540 1.00 43.03 101 ALA A C 1
ATOM 847 O O . ALA A 1 101 ? -22.650 -0.807 18.257 1.00 43.03 101 ALA A O 1
ATOM 848 N N . ASP A 1 102 ? -21.772 -2.790 18.920 1.00 39.25 102 ASP A N 1
ATOM 849 C CA . ASP A 1 102 ? -22.984 -3.340 19.527 1.00 39.25 102 ASP A CA 1
ATOM 850 C C . ASP A 1 102 ? -23.250 -2.632 20.866 1.00 39.25 102 ASP A C 1
ATOM 852 O O . ASP A 1 102 ? -22.262 -2.352 21.594 1.00 39.25 102 ASP A O 1
#

Organism: NCBI:txid412755